Protein AF-A0A081RKG4-F1 (afdb_monomer)

InterPro domains:
  IPR001110 Uncharacterised protein family UPF0012, conserved site [PS01227] (19-39)
  IPR003010 Carbon-nitrogen hydrolase [PF00795] (12-90)
  IPR003010 Carbon-nitrogen hydrolase [PS50263] (1-102)
  IPR036526 Carbon-nitrogen hydrolase superfamily [G3DSA:3.60.110.10] (1-99)
  IPR036526 Carbon-nitrogen hydrolase superfamily [SSF56317] (3-91)

pLDDT: mean 96.62, std 5.28, range [49.56, 98.75]

Nearest PDB structures (foldseek):
  5g3o-assembly1_F  TM=9.025E-01  e=6.114E-06  Bacillus cereus
  5g3o-assembly1_E  TM=8.339E-01  e=6.979E-06  Bacillus cereus
  5g3o-assembly1_A  TM=8.457E-01  e=6.979E-06  Bacillus cereus
  5g3o-assembly1_D  TM=7.488E-01  e=6.979E-06  Bacillus cereus
  2e2k-assembly1_E  TM=7.260E-01  e=6.612E-05  Helicobacter pylori 26695

Secondary structure (DSSP, 8-state):
------S---EEESSSEEEE--GGGGG-HHHHHHHHHTT-SEEE--B--BGGGHHHHHHHHHHHHHHHTS-EEE-B-BSSSBB---EEEEEEEETTEEEEE-

Solvent-accessible surface area (backbone atoms only — not comparable to full-atom values): 5921 Å² total; per-residue (Å²): 142,88,83,75,84,81,92,72,85,61,77,47,79,76,98,57,38,30,21,74,41,60,44,72,44,53,77,43,65,64,58,60,48,51,26,42,76,75,58,31,63,33,38,39,28,57,34,78,45,41,52,96,42,45,69,65,48,52,50,36,55,49,51,54,22,64,79,62,75,36,35,32,44,33,46,36,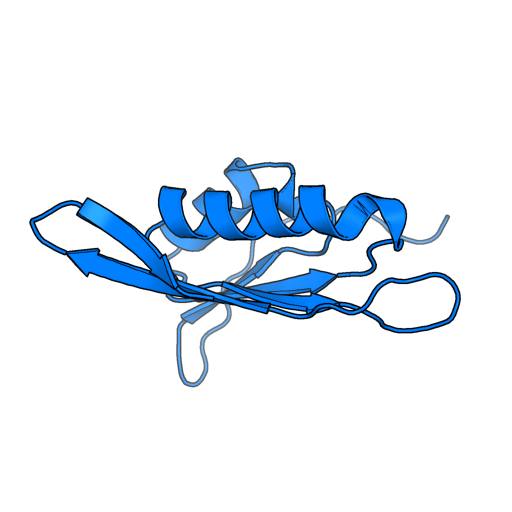42,67,57,98,65,24,50,32,82,53,47,50,35,41,78,45,76,54,96,94,42,77,43,82,40,117

Mean predicted aligned error: 2.83 Å

Organism: NCBI:txid1502293

Radius of gyration: 13.85 Å; Cα contacts (8 Å, |Δi|>4): 192; chains: 1; bounding box: 35×27×46 Å

Sequence (102 aa):
NTVKPGKEAKIFNTACKFGVVICYDMVFPQVANTLTKKGAQVLLSPSRIVRRGIESWQMYVQVRALENRIPILAANVENRRFGGNSLLVDLVENNKVVNTKL

Foldseek 3Di:
DPDDDDDDFDWDDDPATETEQEAVSLVPLVSLVVSLVVPHQEYEYEHEAFQVCVVVSVVSQQVSCVVSVHKYFHAYDDDPGGNTPTDIWHWDDDPNDIGTDD

Structure (mmCIF, N/CA/C/O backbone):
data_AF-A0A081RKG4-F1
#
_entry.id   AF-A0A081RKG4-F1
#
loop_
_atom_site.group_PDB
_atom_site.id
_atom_site.type_symbol
_atom_site.label_atom_id
_atom_site.label_alt_id
_atom_site.label_comp_id
_atom_site.label_asym_id
_atom_site.label_entity_id
_atom_site.label_seq_id
_atom_site.pdbx_PDB_ins_code
_atom_site.Cartn_x
_atom_site.Cartn_y
_atom_site.Cartn_z
_atom_site.occupancy
_atom_site.B_iso_or_equiv
_atom_site.auth_seq_id
_atom_site.auth_comp_id
_atom_site.auth_asym_id
_atom_site.auth_atom_id
_atom_site.pdbx_PDB_model_num
ATOM 1 N N . ASN A 1 1 ? 7.850 8.228 -22.318 1.00 49.56 1 ASN A N 1
ATOM 2 C CA . ASN A 1 1 ? 7.493 9.393 -21.477 1.00 49.56 1 ASN A CA 1
ATOM 3 C C . ASN A 1 1 ? 6.024 9.744 -21.658 1.00 49.56 1 ASN A C 1
ATOM 5 O O . ASN A 1 1 ? 5.712 10.732 -22.301 1.00 49.56 1 ASN A O 1
ATOM 9 N N . THR A 1 2 ? 5.121 8.914 -21.127 1.00 81.31 2 THR A N 1
ATOM 10 C CA . THR A 1 2 ? 3.686 8.930 -21.497 1.00 81.31 2 THR A CA 1
ATOM 11 C C . THR A 1 2 ? 2.743 8.951 -20.290 1.00 81.31 2 THR A C 1
ATOM 13 O O . THR A 1 2 ? 1.535 8.833 -20.454 1.00 81.31 2 THR A O 1
ATOM 16 N N . VAL A 1 3 ? 3.274 9.101 -19.072 1.00 87.12 3 VAL A N 1
ATOM 17 C CA . VAL A 1 3 ? 2.491 9.093 -17.827 1.00 87.12 3 VAL A CA 1
ATOM 18 C C . VAL A 1 3 ? 2.521 10.493 -17.216 1.00 87.12 3 VAL A C 1
ATOM 20 O O . VAL A 1 3 ? 3.583 11.109 -17.152 1.00 87.12 3 VAL A O 1
ATOM 23 N N . LYS A 1 4 ? 1.358 10.996 -16.793 1.00 92.88 4 LYS A N 1
ATOM 24 C CA . LYS A 1 4 ? 1.194 12.272 -16.077 1.00 92.88 4 LYS A CA 1
ATOM 25 C C . LYS A 1 4 ? 0.826 11.988 -14.614 1.00 92.88 4 LYS A C 1
ATOM 27 O O . LYS A 1 4 ? 0.177 10.971 -14.367 1.00 92.88 4 LYS A O 1
ATOM 32 N N . PRO A 1 5 ? 1.211 12.850 -13.657 1.00 93.12 5 PRO A N 1
ATOM 33 C CA . PRO A 1 5 ? 0.824 12.674 -12.262 1.00 93.12 5 PRO A CA 1
ATOM 34 C C . PRO A 1 5 ? -0.698 12.737 -12.094 1.00 93.12 5 PRO A C 1
ATOM 36 O O . PRO A 1 5 ? -1.392 13.458 -12.818 1.00 93.12 5 PRO A O 1
ATOM 39 N N . GLY A 1 6 ? -1.208 11.985 -11.119 1.00 92.25 6 GLY A N 1
ATOM 40 C CA . GLY A 1 6 ? -2.597 12.091 -10.681 1.00 92.25 6 GLY A CA 1
ATOM 41 C C . GLY A 1 6 ? -2.879 13.433 -9.998 1.00 92.25 6 GLY A C 1
ATOM 42 O O . GLY A 1 6 ? -1.962 14.160 -9.621 1.00 92.25 6 GLY A O 1
ATOM 43 N N . LYS A 1 7 ? -4.164 13.762 -9.835 1.00 94.62 7 LYS A N 1
ATOM 44 C CA . LYS A 1 7 ? -4.613 14.996 -9.160 1.00 94.62 7 LYS A CA 1
ATOM 45 C C . LYS A 1 7 ? -5.283 14.746 -7.811 1.00 94.62 7 LYS A C 1
ATOM 47 O O . LYS A 1 7 ? -5.448 15.677 -7.033 1.00 94.62 7 LYS A O 1
ATOM 52 N N . GLU A 1 8 ? -5.686 13.507 -7.537 1.00 94.62 8 GLU A N 1
ATOM 53 C CA . GLU A 1 8 ? -6.428 13.163 -6.330 1.00 94.62 8 GLU A CA 1
ATOM 54 C C . GLU A 1 8 ? -6.122 11.747 -5.838 1.00 94.62 8 GLU A C 1
ATOM 56 O O . GLU A 1 8 ? -5.945 10.816 -6.621 1.00 94.62 8 GLU A O 1
ATOM 61 N N . ALA A 1 9 ? -6.123 11.589 -4.516 1.00 95.50 9 ALA A N 1
ATOM 62 C CA . ALA A 1 9 ? -6.199 10.296 -3.849 1.00 95.50 9 ALA A CA 1
ATOM 63 C C . ALA A 1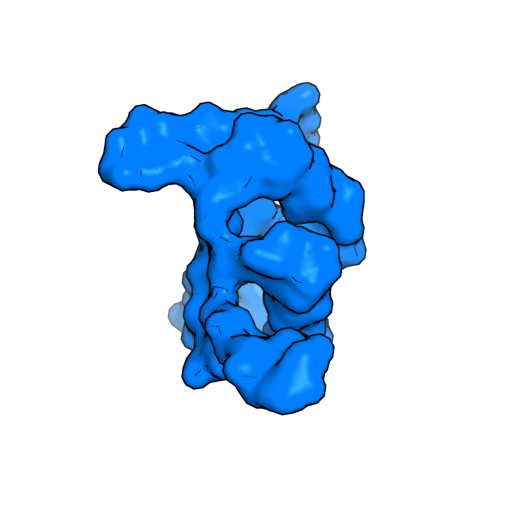 9 ? -7.679 9.903 -3.713 1.00 95.50 9 ALA A C 1
ATOM 65 O O . ALA A 1 9 ? -8.388 10.452 -2.860 1.00 95.50 9 ALA A O 1
ATOM 66 N N . LYS A 1 10 ? -8.162 9.024 -4.595 1.00 96.50 10 LYS A N 1
ATOM 67 C CA . LYS A 1 10 ? -9.579 8.644 -4.693 1.00 96.50 10 LYS A CA 1
ATOM 68 C C . LYS A 1 10 ? -9.904 7.417 -3.836 1.00 96.50 10 LYS A C 1
ATOM 70 O O . LYS A 1 10 ? -9.110 6.484 -3.764 1.00 96.50 10 LYS A O 1
ATOM 75 N N . ILE A 1 11 ? -11.093 7.422 -3.231 1.00 98.00 11 ILE A N 1
ATOM 76 C CA . ILE A 1 11 ? -11.681 6.259 -2.555 1.00 98.00 11 ILE A CA 1
ATOM 77 C C . ILE A 1 11 ? -12.740 5.643 -3.458 1.00 98.00 11 ILE A C 1
ATOM 79 O O . ILE A 1 11 ? -13.546 6.351 -4.064 1.00 98.00 11 ILE A O 1
ATOM 83 N N . PHE A 1 12 ? -12.742 4.320 -3.519 1.00 97.94 12 PHE A N 1
ATOM 84 C CA . PHE A 1 12 ? -13.742 3.526 -4.213 1.00 97.94 12 PHE A CA 1
ATOM 85 C C . PHE A 1 12 ? -14.631 2.844 -3.178 1.00 97.94 12 PHE A C 1
ATOM 87 O O . PHE A 1 12 ? -14.142 2.409 -2.137 1.00 97.94 12 PHE A O 1
ATOM 94 N N . ASN A 1 13 ? -15.931 2.765 -3.455 1.00 97.19 13 ASN A N 1
ATOM 95 C CA . ASN A 1 13 ? -16.910 2.169 -2.552 1.00 97.19 13 ASN A CA 1
ATOM 96 C C . ASN A 1 13 ? -17.708 1.101 -3.302 1.00 97.19 13 ASN A C 1
ATOM 98 O O . ASN A 1 13 ? -18.506 1.430 -4.177 1.00 97.19 13 ASN A O 1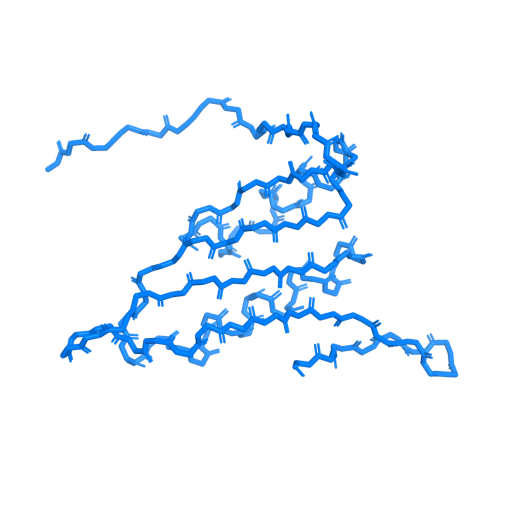
ATOM 102 N N . THR A 1 14 ? -17.445 -0.166 -2.985 1.00 92.62 14 THR A N 1
ATOM 103 C CA . THR A 1 14 ? -18.174 -1.320 -3.537 1.00 92.62 14 THR A CA 1
ATOM 104 C C . THR A 1 14 ? -18.617 -2.222 -2.382 1.00 92.62 14 THR A C 1
ATOM 106 O O . THR A 1 14 ? -19.532 -1.849 -1.660 1.00 92.62 14 THR A O 1
ATOM 109 N N . ALA A 1 15 ? -17.939 -3.347 -2.141 1.00 92.94 15 ALA A N 1
ATOM 110 C CA . ALA A 1 15 ? -18.141 -4.189 -0.958 1.00 92.94 15 ALA A CA 1
ATOM 111 C C . ALA A 1 15 ? -17.454 -3.624 0.304 1.00 92.94 15 ALA A C 1
ATOM 113 O O . ALA A 1 15 ? -17.878 -3.894 1.422 1.00 92.94 15 ALA A O 1
ATOM 114 N N . CYS A 1 16 ? -16.398 -2.826 0.123 1.00 94.94 16 CYS A N 1
ATOM 115 C CA . CYS A 1 16 ? -15.742 -2.041 1.168 1.00 94.94 16 CYS A CA 1
ATOM 116 C C . CYS A 1 16 ? -15.203 -0.727 0.583 1.00 94.94 16 CYS A C 1
ATOM 118 O O . CYS A 1 16 ? -15.156 -0.553 -0.645 1.00 94.94 16 CYS A O 1
ATOM 120 N N . LYS A 1 17 ? -14.786 0.195 1.457 1.00 98.12 17 LYS A N 1
ATOM 121 C CA . LYS A 1 17 ? -14.081 1.417 1.054 1.00 98.12 17 LYS A CA 1
ATOM 122 C C . LYS A 1 17 ? -12.598 1.121 0.889 1.00 98.12 17 LYS A C 1
ATOM 124 O O . LYS A 1 17 ? -11.926 0.811 1.870 1.00 98.12 17 LYS A O 1
ATOM 129 N N . PHE A 1 18 ? -12.066 1.273 -0.318 1.00 98.50 18 PHE A N 1
ATOM 130 C CA . PHE A 1 18 ? -10.646 1.036 -0.579 1.00 98.50 18 PHE A CA 1
ATOM 131 C C . PHE A 1 18 ? -9.979 2.193 -1.319 1.00 98.50 18 PHE A C 1
ATOM 133 O O . PHE A 1 18 ? -10.610 2.930 -2.082 1.00 98.50 18 PHE A O 1
ATOM 140 N N . GLY A 1 19 ? -8.680 2.340 -1.073 1.00 98.31 19 GLY A N 1
ATOM 141 C CA . GLY A 1 19 ? -7.794 3.237 -1.808 1.00 98.31 19 GLY A CA 1
ATOM 142 C C . GLY A 1 19 ? -6.817 2.459 -2.689 1.00 98.31 19 GLY A C 1
ATOM 143 O O . GLY A 1 19 ? -6.585 1.271 -2.470 1.00 98.31 19 GLY A O 1
ATOM 144 N N . VAL A 1 20 ? -6.221 3.135 -3.673 1.00 98.12 20 VAL A N 1
ATOM 145 C CA . VAL A 1 20 ? -5.170 2.560 -4.527 1.00 98.12 20 VAL A CA 1
ATOM 146 C C . VAL A 1 20 ? -3.909 3.412 -4.423 1.00 98.12 20 VAL A C 1
ATOM 148 O O . VAL A 1 20 ? -3.968 4.625 -4.610 1.00 98.12 20 VAL A O 1
ATOM 151 N N . VAL A 1 21 ? -2.780 2.768 -4.132 1.00 97.69 21 VAL A N 1
ATOM 152 C CA . VAL A 1 21 ? -1.445 3.372 -4.008 1.00 97.69 21 VAL A CA 1
ATOM 153 C C . VAL A 1 21 ? -0.553 2.717 -5.060 1.00 97.69 21 VAL A C 1
ATOM 155 O O . VAL A 1 21 ? -0.298 1.521 -4.982 1.00 97.69 21 VAL A O 1
ATOM 158 N N . ILE A 1 22 ? -0.107 3.439 -6.089 1.00 97.19 22 ILE A N 1
ATOM 159 C CA . ILE A 1 22 ? 0.528 2.794 -7.246 1.00 97.19 22 ILE A CA 1
ATOM 160 C C . ILE A 1 22 ? 2.041 2.749 -7.059 1.00 97.19 22 ILE A C 1
ATOM 162 O O . ILE A 1 22 ? 2.723 3.763 -7.180 1.00 97.19 22 ILE A O 1
ATOM 166 N N . CYS A 1 23 ? 2.582 1.543 -6.869 1.00 96.06 23 CYS A N 1
ATOM 167 C CA . CYS A 1 23 ? 4.012 1.234 -6.873 1.00 96.06 23 CYS A CA 1
ATOM 168 C C . CYS A 1 23 ? 4.878 2.244 -6.088 1.00 96.06 23 CYS A C 1
ATOM 170 O O . CYS A 1 23 ? 5.074 2.096 -4.888 1.00 96.06 23 CYS A O 1
ATOM 172 N N . TYR A 1 24 ? 5.415 3.262 -6.769 1.00 96.25 24 TYR A N 1
ATOM 173 C CA . TYR A 1 24 ? 6.314 4.264 -6.198 1.00 96.25 24 TYR A CA 1
ATOM 174 C C . TYR A 1 24 ? 5.641 5.170 -5.157 1.00 96.25 24 TYR A C 1
ATOM 176 O O . TYR A 1 24 ? 6.320 5.674 -4.267 1.00 96.25 24 TYR A O 1
ATOM 184 N N . ASP A 1 25 ? 4.313 5.301 -5.198 1.00 97.31 25 ASP A N 1
ATOM 185 C CA . ASP A 1 25 ? 3.548 6.040 -4.193 1.00 97.31 25 ASP A CA 1
ATOM 186 C C . ASP A 1 25 ? 3.781 5.499 -2.767 1.00 97.31 25 ASP A C 1
ATOM 188 O O . ASP A 1 25 ? 3.742 6.269 -1.811 1.00 97.31 25 ASP A O 1
ATOM 192 N N . MET A 1 26 ? 4.098 4.201 -2.608 1.00 97.00 26 MET A N 1
ATOM 193 C CA . MET A 1 26 ? 4.384 3.575 -1.303 1.00 97.00 26 MET A CA 1
ATOM 194 C C . MET A 1 26 ? 5.576 4.194 -0.568 1.00 97.00 26 MET A C 1
ATOM 196 O O . MET A 1 26 ? 5.630 4.175 0.666 1.00 97.00 26 MET A O 1
ATOM 200 N N . VAL A 1 27 ? 6.521 4.776 -1.309 1.00 97.31 27 VAL A N 1
ATOM 201 C CA . VAL A 1 27 ? 7.673 5.472 -0.726 1.00 97.31 27 VAL A CA 1
ATOM 202 C C . VAL A 1 27 ? 7.203 6.675 0.099 1.00 97.31 27 VAL A C 1
ATOM 204 O O . VAL A 1 27 ? 7.781 6.958 1.148 1.00 97.31 27 VAL A O 1
ATOM 207 N N . PHE A 1 28 ? 6.107 7.327 -0.300 1.00 97.50 28 PHE A N 1
ATOM 208 C CA . PHE A 1 28 ? 5.603 8.558 0.303 1.00 97.50 28 PHE A CA 1
ATOM 209 C C . PHE A 1 28 ? 4.473 8.267 1.311 1.00 97.50 28 PHE A C 1
ATOM 211 O O . PHE A 1 28 ? 3.345 7.965 0.906 1.00 97.50 28 PHE A O 1
ATOM 218 N N . PRO A 1 29 ? 4.713 8.390 2.632 1.00 98.00 29 PRO A N 1
ATOM 219 C CA . PRO A 1 29 ? 3.716 8.047 3.656 1.00 98.00 29 PRO A CA 1
ATOM 220 C C . PRO A 1 29 ? 2.405 8.829 3.530 1.00 98.00 29 PRO A C 1
ATOM 222 O O . PRO A 1 29 ? 1.330 8.327 3.863 1.00 98.00 29 PRO A O 1
ATOM 225 N N . GLN A 1 30 ? 2.472 10.055 3.009 1.00 97.94 30 GLN A N 1
ATOM 226 C CA . GLN A 1 30 ? 1.329 10.949 2.887 1.00 97.94 30 GLN A CA 1
ATOM 227 C C . GLN A 1 30 ? 0.248 10.402 1.950 1.00 97.94 30 GLN A C 1
ATOM 229 O O . GLN A 1 30 ? -0.925 10.707 2.170 1.00 97.94 30 GLN A O 1
ATOM 234 N N . VAL A 1 31 ? 0.596 9.591 0.942 1.00 97.69 31 VAL A N 1
ATOM 235 C CA . VAL A 1 31 ? -0.395 9.039 0.003 1.00 97.69 31 VAL A CA 1
ATOM 236 C C . VAL A 1 31 ? -1.296 8.033 0.718 1.00 97.69 31 VAL A C 1
ATOM 238 O O . VAL A 1 31 ? -2.518 8.198 0.712 1.00 97.69 31 VAL A O 1
ATOM 241 N N . ALA A 1 32 ? -0.700 7.053 1.406 1.00 98.38 32 ALA A N 1
ATOM 242 C CA . ALA A 1 32 ? -1.434 6.071 2.204 1.00 98.38 32 ALA A CA 1
ATOM 243 C C . ALA A 1 32 ? -2.265 6.758 3.299 1.00 98.38 32 ALA A C 1
ATOM 245 O O . ALA A 1 32 ? -3.473 6.553 3.375 1.00 98.38 32 ALA A O 1
ATOM 246 N N . ASN A 1 33 ? -1.654 7.677 4.053 1.00 98.44 33 ASN A N 1
ATOM 247 C CA . ASN A 1 33 ? -2.334 8.440 5.103 1.00 98.44 33 ASN A CA 1
ATOM 248 C C . ASN A 1 33 ? -3.514 9.272 4.588 1.00 98.44 33 ASN A C 1
ATOM 250 O O . ASN A 1 33 ? -4.552 9.345 5.242 1.00 98.44 33 ASN A O 1
ATOM 254 N N . THR A 1 34 ? -3.403 9.872 3.403 1.00 98.50 34 THR A N 1
ATOM 255 C CA . THR A 1 34 ? -4.515 10.624 2.805 1.00 98.50 34 THR A CA 1
ATOM 256 C C . THR A 1 34 ? -5.688 9.707 2.469 1.00 98.50 34 THR A C 1
ATOM 258 O O . THR A 1 34 ? -6.832 10.071 2.733 1.00 98.50 34 THR A O 1
ATOM 261 N N . LEU A 1 35 ? -5.433 8.518 1.913 1.00 98.62 35 LEU A N 1
ATOM 262 C CA . LEU A 1 35 ? -6.485 7.543 1.609 1.00 98.62 35 LEU A CA 1
ATOM 263 C C . LEU A 1 35 ? -7.150 7.020 2.891 1.00 98.62 35 LEU A C 1
ATOM 265 O O . LEU A 1 35 ? -8.377 7.011 2.981 1.00 98.62 35 LEU A O 1
ATOM 269 N N . THR A 1 36 ? -6.366 6.677 3.913 1.00 98.44 36 THR A N 1
ATOM 270 C CA . THR A 1 36 ? -6.877 6.250 5.227 1.00 98.44 36 THR A CA 1
ATOM 271 C C . THR A 1 36 ? -7.750 7.326 5.868 1.00 98.44 36 THR A C 1
ATOM 273 O O . THR A 1 36 ? -8.879 7.050 6.263 1.00 98.44 36 THR A O 1
ATOM 276 N N . LYS A 1 37 ? -7.295 8.588 5.891 1.00 98.25 37 LYS A N 1
ATOM 277 C CA . LYS A 1 37 ? -8.079 9.721 6.418 1.00 98.25 37 LYS A CA 1
ATOM 278 C C . LYS A 1 37 ? -9.371 9.981 5.643 1.00 98.25 37 LYS A C 1
ATOM 280 O O . LYS A 1 37 ? -10.328 10.493 6.213 1.00 98.25 37 LYS A O 1
ATOM 285 N N . LYS A 1 38 ? -9.422 9.614 4.360 1.00 98.19 38 LYS A N 1
ATOM 286 C CA . LYS A 1 38 ? -10.650 9.639 3.547 1.00 98.19 38 LYS A CA 1
ATOM 287 C C . LYS A 1 38 ? -11.568 8.430 3.793 1.00 98.19 38 LYS A C 1
ATOM 289 O O . LYS A 1 38 ? -12.624 8.335 3.170 1.00 98.19 38 LYS A O 1
ATOM 294 N N . GLY A 1 39 ? -11.198 7.526 4.699 1.00 98.06 39 GLY A N 1
ATOM 295 C CA . GLY A 1 39 ? -12.004 6.384 5.122 1.00 98.06 39 GLY A CA 1
ATOM 296 C C . GLY A 1 39 ? -11.712 5.083 4.376 1.00 98.06 39 GLY A C 1
ATOM 297 O O . GLY A 1 39 ? -12.593 4.225 4.331 1.00 98.06 39 GLY A O 1
ATOM 298 N N . ALA A 1 40 ? -10.529 4.929 3.768 1.00 98.50 40 ALA A N 1
ATOM 299 C CA . ALA A 1 40 ? -10.093 3.624 3.270 1.00 98.50 40 ALA A CA 1
ATOM 300 C C . ALA A 1 40 ? -9.994 2.617 4.427 1.00 98.50 40 ALA A C 1
ATOM 302 O O . ALA A 1 40 ? -9.365 2.893 5.443 1.00 98.50 40 ALA A O 1
ATOM 303 N N . GLN A 1 41 ? -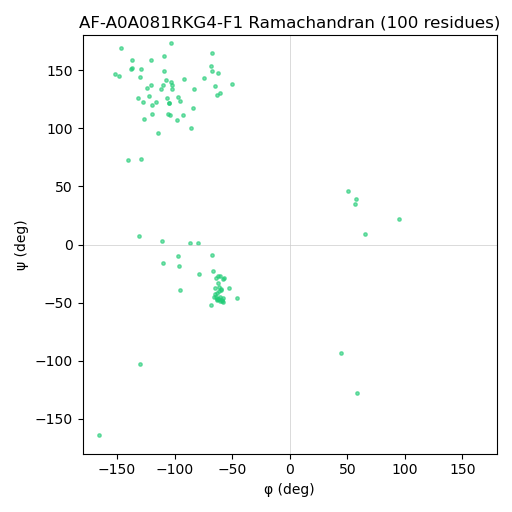10.591 1.443 4.243 1.00 98.31 41 GLN A N 1
ATOM 304 C CA . GLN A 1 41 ? -10.507 0.300 5.157 1.00 98.31 41 GLN A CA 1
ATOM 305 C C . GLN A 1 41 ? -9.416 -0.688 4.725 1.00 98.31 41 GLN A C 1
ATOM 307 O O . GLN A 1 41 ? -8.984 -1.517 5.514 1.00 98.31 41 GLN A O 1
ATOM 312 N N . VAL A 1 42 ? -8.982 -0.603 3.466 1.00 98.31 42 VAL A N 1
ATOM 313 C CA . VAL A 1 42 ? -7.916 -1.408 2.865 1.00 98.31 42 VAL A CA 1
ATOM 314 C C . VAL A 1 42 ? -7.257 -0.610 1.740 1.00 98.31 42 VAL A C 1
ATOM 316 O O . VAL A 1 42 ? -7.922 0.176 1.052 1.00 98.31 42 VAL A O 1
ATOM 319 N N . LEU A 1 43 ? -5.953 -0.800 1.537 1.00 98.69 43 LEU A N 1
ATOM 320 C CA . LEU A 1 43 ? -5.237 -0.239 0.388 1.00 98.69 43 LEU A CA 1
ATOM 321 C C . LEU A 1 43 ? -4.825 -1.340 -0.586 1.00 98.69 43 LEU A C 1
ATOM 323 O O . LEU A 1 43 ? -4.323 -2.389 -0.192 1.00 98.69 43 LEU A O 1
ATOM 327 N N . LEU A 1 44 ? -4.994 -1.069 -1.877 1.00 98.56 44 LEU A N 1
ATOM 328 C CA . LEU A 1 44 ? -4.484 -1.909 -2.955 1.00 98.56 44 LEU A CA 1
ATOM 329 C C . LEU A 1 44 ? -3.224 -1.273 -3.541 1.00 98.56 44 LEU A C 1
ATOM 331 O O . LEU A 1 44 ? -3.209 -0.075 -3.827 1.00 98.56 44 LEU A O 1
ATOM 335 N N . SER A 1 45 ? -2.178 -2.073 -3.747 1.00 98.56 45 SER A N 1
ATOM 336 C CA . SER A 1 45 ? -0.872 -1.591 -4.200 1.00 98.56 45 SER A CA 1
ATOM 337 C C . SER A 1 45 ? -0.330 -2.350 -5.410 1.00 98.56 45 SER A C 1
ATOM 339 O O . SER A 1 45 ? 0.621 -3.130 -5.273 1.00 98.56 45 SER A O 1
ATOM 341 N N . PRO A 1 46 ? -0.887 -2.133 -6.616 1.00 98.56 46 PRO A N 1
ATOM 342 C CA . PRO A 1 46 ? -0.319 -2.696 -7.833 1.00 98.56 46 PRO A CA 1
ATOM 343 C C . PRO A 1 46 ? 1.085 -2.129 -8.072 1.00 98.56 46 PRO A C 1
ATOM 345 O O . PRO A 1 46 ? 1.307 -0.915 -8.047 1.00 98.56 46 PRO A O 1
ATOM 348 N N . SER A 1 47 ? 2.044 -3.024 -8.293 1.00 98.31 47 SER A N 1
ATOM 349 C CA . SER A 1 47 ? 3.470 -2.709 -8.268 1.00 98.31 47 SER A CA 1
ATOM 350 C C . SER A 1 47 ? 4.231 -3.364 -9.420 1.00 98.31 47 SER A C 1
ATOM 352 O O . SER A 1 47 ? 3.785 -4.335 -10.035 1.00 98.31 47 SER A O 1
ATOM 354 N N . ARG A 1 48 ? 5.405 -2.804 -9.732 1.00 97.75 48 ARG A N 1
ATOM 355 C CA . ARG A 1 48 ? 6.326 -3.344 -10.738 1.00 97.75 48 ARG A CA 1
ATOM 356 C C . ARG A 1 48 ? 7.776 -3.203 -10.266 1.00 97.75 48 ARG A C 1
ATOM 358 O O . ARG A 1 48 ? 8.530 -2.358 -10.750 1.00 97.75 48 ARG A O 1
ATOM 365 N N . ILE A 1 49 ? 8.139 -4.025 -9.287 1.00 98.31 49 ILE A N 1
ATOM 366 C CA . ILE A 1 49 ? 9.392 -3.956 -8.529 1.00 98.31 49 ILE A CA 1
ATOM 367 C C . ILE A 1 49 ? 10.427 -4.916 -9.104 1.00 98.31 49 ILE A C 1
ATOM 369 O O . ILE A 1 49 ? 10.177 -6.108 -9.301 1.00 98.31 49 ILE A O 1
ATOM 373 N N . VAL A 1 50 ? 11.610 -4.381 -9.403 1.00 98.06 50 VAL A N 1
ATOM 374 C CA . VAL A 1 50 ? 12.757 -5.171 -9.870 1.00 98.06 50 VAL A CA 1
ATOM 375 C C . VAL A 1 50 ? 13.265 -6.084 -8.756 1.00 98.06 50 VAL A C 1
ATOM 377 O O . VAL A 1 50 ? 13.201 -5.708 -7.591 1.00 98.06 50 VAL A O 1
ATOM 380 N N . ARG A 1 51 ? 13.825 -7.250 -9.104 1.00 97.81 51 ARG A N 1
ATOM 381 C CA . ARG A 1 51 ? 14.277 -8.271 -8.130 1.00 97.81 51 ARG A CA 1
ATOM 382 C C . ARG A 1 51 ? 15.093 -7.703 -6.959 1.00 97.81 51 ARG A C 1
ATOM 384 O O . ARG A 1 51 ? 14.780 -7.983 -5.812 1.00 97.81 51 ARG A O 1
ATOM 391 N N . ARG A 1 52 ? 16.061 -6.822 -7.239 1.00 97.44 52 ARG A N 1
ATOM 392 C CA . ARG A 1 52 ? 16.924 -6.189 -6.219 1.00 97.44 52 ARG A CA 1
ATOM 393 C C . ARG A 1 52 ? 16.222 -5.212 -5.260 1.00 97.44 52 ARG A C 1
ATOM 395 O O . ARG A 1 52 ? 16.867 -4.707 -4.357 1.00 97.44 52 ARG A O 1
ATOM 402 N N . GLY A 1 53 ? 14.963 -4.857 -5.514 1.00 97.50 53 GLY A N 1
ATOM 403 C CA . GLY A 1 53 ? 14.204 -3.888 -4.716 1.00 97.50 53 GLY A CA 1
ATOM 404 C C . GLY A 1 53 ? 13.062 -4.502 -3.909 1.00 97.50 53 GLY A C 1
ATOM 405 O O . GLY A 1 53 ? 12.310 -3.753 -3.293 1.00 97.50 53 GLY A O 1
ATOM 406 N N . ILE A 1 54 ? 12.895 -5.830 -3.946 1.00 97.94 54 ILE 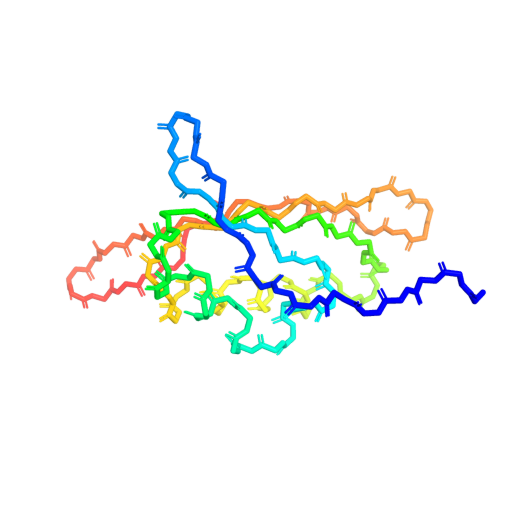A N 1
ATOM 407 C CA . ILE A 1 54 ? 11.762 -6.517 -3.313 1.00 97.94 54 ILE A CA 1
ATOM 408 C C . ILE A 1 54 ? 11.762 -6.314 -1.799 1.00 97.94 54 ILE A C 1
ATOM 410 O O . ILE A 1 54 ? 10.736 -5.915 -1.260 1.00 97.94 54 ILE A O 1
ATOM 414 N N . GLU A 1 55 ? 12.903 -6.490 -1.134 1.00 98.00 55 GLU A N 1
ATOM 415 C CA . GLU A 1 55 ? 13.004 -6.343 0.324 1.00 98.00 55 GLU A CA 1
ATOM 416 C C . GLU A 1 55 ? 12.638 -4.923 0.779 1.00 98.00 55 GLU A C 1
ATOM 418 O O . GLU A 1 55 ? 11.792 -4.737 1.652 1.00 98.00 55 GLU A O 1
ATOM 423 N N . SER A 1 56 ? 13.205 -3.895 0.134 1.00 98.12 56 SER A N 1
ATOM 424 C CA . SER A 1 56 ? 12.872 -2.498 0.444 1.00 98.12 56 SER A CA 1
ATOM 425 C C . SER A 1 56 ? 11.400 -2.183 0.194 1.00 98.12 56 SER A C 1
ATOM 427 O O . SER A 1 56 ? 10.769 -1.488 0.986 1.00 98.12 56 SER A O 1
ATOM 429 N N . TRP A 1 57 ? 10.831 -2.708 -0.891 1.00 98.31 57 TRP A N 1
ATOM 430 C CA . TRP A 1 57 ? 9.413 -2.544 -1.186 1.00 98.31 57 TRP A CA 1
ATOM 431 C C . TRP A 1 57 ? 8.516 -3.216 -0.142 1.00 98.31 57 TRP A C 1
ATOM 433 O O . TRP A 1 57 ? 7.579 -2.579 0.334 1.00 98.31 57 TRP A O 1
ATOM 443 N N . GLN A 1 58 ? 8.822 -4.447 0.273 1.00 98.38 58 GLN A N 1
ATOM 444 C CA . GLN A 1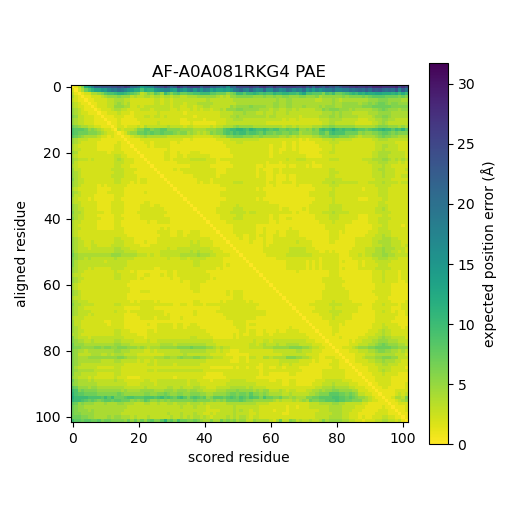 58 ? 8.083 -5.138 1.332 1.00 98.38 58 GLN A CA 1
ATOM 445 C C . GLN A 1 58 ? 8.133 -4.367 2.656 1.00 98.38 58 GLN A C 1
ATOM 447 O O . GLN A 1 58 ? 7.110 -4.272 3.334 1.00 98.38 58 GLN A O 1
ATOM 452 N N . MET A 1 59 ? 9.277 -3.760 2.999 1.00 98.44 59 MET A N 1
ATOM 453 C CA . MET A 1 59 ? 9.384 -2.874 4.164 1.00 98.44 59 MET A CA 1
ATOM 454 C C . MET A 1 59 ? 8.453 -1.665 4.046 1.00 98.44 59 MET A C 1
ATOM 456 O O . MET A 1 59 ? 7.730 -1.370 4.995 1.00 98.44 59 MET A O 1
ATOM 460 N N . TYR A 1 60 ? 8.399 -0.999 2.885 1.00 98.50 60 TYR A N 1
ATOM 461 C CA . TYR A 1 60 ? 7.449 0.099 2.686 1.00 98.50 60 TYR A CA 1
ATOM 462 C C . TYR A 1 60 ? 6.005 -0.363 2.891 1.00 98.50 60 TYR A C 1
ATOM 464 O O . TYR A 1 60 ? 5.288 0.257 3.668 1.00 98.50 60 TYR A O 1
ATOM 472 N N . VAL A 1 61 ? 5.578 -1.462 2.262 1.00 98.69 61 VAL A N 1
ATOM 473 C CA . VAL A 1 61 ? 4.196 -1.964 2.392 1.00 98.69 61 VAL A CA 1
ATOM 474 C C . VAL A 1 61 ? 3.852 -2.258 3.859 1.00 98.69 61 VAL A C 1
ATOM 476 O O . VAL A 1 61 ? 2.809 -1.820 4.345 1.00 98.69 61 VAL A O 1
ATOM 479 N N . GLN A 1 62 ? 4.748 -2.928 4.587 1.00 98.69 62 GLN A N 1
ATOM 480 C CA . GLN A 1 62 ? 4.556 -3.249 6.004 1.00 98.69 62 GLN A CA 1
ATOM 481 C C . GLN A 1 62 ? 4.463 -2.007 6.892 1.00 98.69 62 GLN A C 1
ATOM 483 O O . GLN A 1 62 ? 3.547 -1.890 7.707 1.00 98.69 62 GLN A O 1
ATOM 488 N N . VAL A 1 63 ? 5.374 -1.049 6.707 1.00 98.50 63 VAL A N 1
ATOM 489 C CA . VAL A 1 63 ? 5.377 0.202 7.472 1.00 98.50 63 VAL A CA 1
ATOM 490 C C . VAL A 1 63 ? 4.110 1.010 7.193 1.00 98.50 63 VAL A C 1
ATOM 492 O O . VAL A 1 63 ? 3.491 1.501 8.134 1.00 98.50 63 VAL A O 1
ATOM 495 N N . ARG A 1 64 ? 3.655 1.097 5.934 1.00 98.62 64 ARG A N 1
ATOM 496 C CA . ARG A 1 64 ? 2.417 1.821 5.599 1.00 98.62 64 ARG A CA 1
ATOM 497 C C . ARG A 1 64 ? 1.186 1.172 6.222 1.00 98.62 64 ARG A C 1
ATOM 499 O O . ARG A 1 64 ? 0.313 1.909 6.675 1.00 98.62 64 ARG A O 1
ATOM 506 N N . ALA A 1 65 ? 1.122 -0.158 6.294 1.00 98.69 65 ALA A N 1
ATOM 507 C CA . ALA A 1 65 ? 0.036 -0.850 6.987 1.00 98.69 65 ALA A CA 1
ATOM 508 C C . ALA A 1 65 ? 0.039 -0.518 8.490 1.00 98.69 65 ALA A C 1
ATOM 510 O O . ALA A 1 65 ? -0.985 -0.113 9.043 1.00 98.69 65 ALA A O 1
ATOM 511 N N . LEU A 1 66 ? 1.208 -0.597 9.140 1.00 98.44 66 LEU A N 1
ATOM 512 C CA . LEU A 1 66 ? 1.370 -0.289 10.566 1.00 98.44 66 LEU A CA 1
ATOM 513 C C . LEU A 1 66 ? 1.026 1.163 10.914 1.00 98.44 66 LEU A C 1
ATOM 515 O O . LEU A 1 66 ? 0.289 1.392 11.871 1.00 98.44 66 LEU A O 1
ATOM 519 N N . GLU A 1 67 ? 1.530 2.134 10.149 1.00 98.06 67 GLU A N 1
ATOM 520 C CA . GLU A 1 67 ? 1.280 3.566 10.368 1.00 98.06 67 GLU A CA 1
ATOM 521 C C . GLU A 1 67 ? -0.209 3.915 10.256 1.00 98.06 67 GLU A C 1
ATOM 523 O O . GLU A 1 67 ? -0.705 4.769 10.988 1.00 98.06 67 GLU A O 1
ATOM 528 N N . ASN A 1 68 ? -0.920 3.254 9.338 1.00 98.44 68 ASN A N 1
ATOM 529 C CA . ASN A 1 68 ? -2.311 3.567 9.015 1.00 98.44 68 ASN A CA 1
ATOM 530 C C . ASN A 1 68 ? -3.330 2.677 9.725 1.00 98.44 68 ASN A C 1
ATOM 532 O O . ASN A 1 68 ? -4.521 2.971 9.668 1.00 98.44 68 ASN A O 1
ATOM 536 N N . ARG A 1 69 ? -2.878 1.611 10.392 1.00 97.94 69 ARG A N 1
ATOM 537 C CA . ARG A 1 69 ? -3.734 0.637 11.081 1.00 97.94 69 AR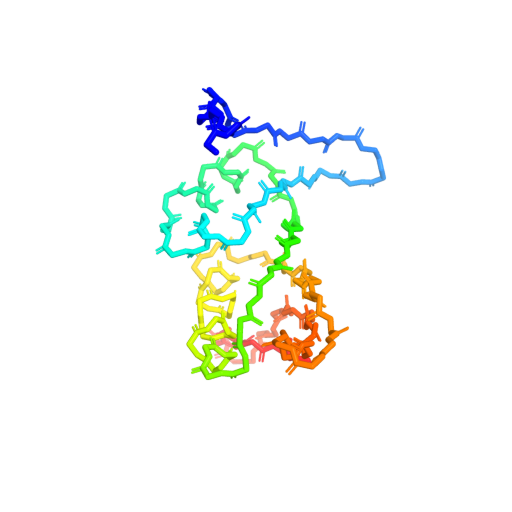G A CA 1
ATOM 538 C C . ARG A 1 69 ? -4.787 -0.008 10.169 1.00 97.94 69 ARG A C 1
ATOM 540 O O . ARG A 1 69 ? -5.886 -0.311 10.621 1.00 97.94 69 ARG A O 1
ATOM 547 N N . ILE A 1 70 ? -4.442 -0.235 8.900 1.00 98.25 70 ILE A N 1
ATOM 548 C CA . ILE A 1 70 ? -5.302 -0.911 7.917 1.00 98.25 70 ILE A CA 1
ATOM 549 C C . ILE A 1 70 ? -4.495 -1.907 7.071 1.00 98.25 70 ILE A C 1
ATOM 551 O O . ILE A 1 70 ? -3.299 -1.683 6.855 1.00 98.25 70 ILE A O 1
ATOM 555 N N . PRO A 1 71 ? -5.125 -2.982 6.565 1.00 98.50 71 PRO A N 1
ATOM 556 C CA . PRO A 1 71 ? -4.459 -3.953 5.708 1.00 98.50 71 PRO A CA 1
ATOM 557 C C . PRO A 1 71 ? -4.082 -3.378 4.336 1.00 98.50 71 PRO A C 1
ATOM 559 O O . PRO A 1 71 ? -4.735 -2.469 3.806 1.00 98.50 71 PRO A O 1
ATOM 562 N N . ILE A 1 72 ? -3.041 -3.955 3.729 1.00 98.75 72 ILE A N 1
ATOM 563 C CA . ILE A 1 72 ? -2.577 -3.606 2.381 1.00 98.75 72 ILE A CA 1
ATOM 564 C C . ILE A 1 72 ? -2.369 -4.867 1.542 1.00 98.75 72 ILE A C 1
ATOM 566 O O . ILE A 1 72 ? -1.614 -5.757 1.922 1.00 98.75 72 ILE A O 1
ATOM 570 N N . LEU A 1 73 ? -2.992 -4.918 0.364 1.00 98.62 73 LEU A N 1
ATOM 571 C CA . LEU A 1 73 ? -2.799 -5.985 -0.620 1.00 98.62 73 LEU A CA 1
ATOM 572 C C . LEU A 1 73 ? -1.914 -5.461 -1.747 1.00 98.62 73 LEU A C 1
ATOM 574 O O . LEU A 1 73 ? -2.321 -4.602 -2.532 1.00 98.62 73 LEU A O 1
ATOM 578 N N . ALA A 1 74 ? -0.694 -5.974 -1.838 1.00 98.62 74 ALA A N 1
ATOM 579 C CA . ALA A 1 74 ? 0.326 -5.476 -2.741 1.00 98.62 74 ALA A CA 1
ATOM 580 C C . ALA A 1 74 ? 0.674 -6.530 -3.798 1.00 98.62 74 ALA A C 1
ATOM 582 O O . ALA A 1 74 ? 1.486 -7.428 -3.579 1.00 98.62 74 ALA A O 1
ATOM 583 N N . ALA A 1 75 ? 0.044 -6.409 -4.967 1.00 98.69 75 ALA A N 1
ATOM 584 C CA . ALA A 1 75 ? 0.321 -7.258 -6.119 1.00 98.69 75 ALA A CA 1
ATOM 585 C C . ALA A 1 75 ? 1.540 -6.736 -6.887 1.00 98.69 75 ALA A C 1
ATOM 587 O O . ALA A 1 75 ? 1.621 -5.542 -7.185 1.00 98.69 75 ALA A O 1
ATOM 588 N N . ASN A 1 76 ? 2.464 -7.618 -7.259 1.00 98.50 76 ASN A N 1
ATOM 589 C CA . ASN A 1 76 ? 3.649 -7.253 -8.025 1.00 98.50 76 ASN A CA 1
ATOM 590 C C . ASN A 1 76 ? 3.852 -8.166 -9.237 1.00 98.50 76 ASN A C 1
ATOM 592 O O . ASN A 1 76 ? 3.603 -9.367 -9.188 1.00 98.50 76 ASN A O 1
ATOM 596 N N . VAL A 1 77 ? 4.335 -7.580 -10.332 1.00 98.31 77 VAL A N 1
ATOM 597 C CA . VAL A 1 77 ? 4.641 -8.313 -11.566 1.00 98.31 77 VAL A CA 1
ATOM 598 C C . VAL A 1 77 ? 5.789 -9.299 -11.339 1.00 98.31 77 VAL A C 1
ATOM 600 O O . VAL A 1 77 ? 6.829 -8.942 -10.779 1.00 98.31 77 VAL A O 1
ATOM 603 N N . GLU A 1 78 ? 5.640 -10.511 -11.872 1.00 97.88 78 GLU A N 1
ATOM 604 C CA . GLU A 1 78 ? 6.680 -11.536 -11.891 1.00 97.88 78 GLU A CA 1
ATOM 605 C C . GLU A 1 78 ? 7.102 -11.869 -13.326 1.00 97.88 78 GLU A C 1
ATOM 607 O O . GLU A 1 78 ? 6.278 -12.228 -14.163 1.00 97.88 78 GLU A O 1
ATOM 612 N N . ASN A 1 79 ? 8.395 -11.709 -13.628 1.00 96.81 79 ASN A N 1
ATOM 613 C CA . ASN A 1 79 ? 9.030 -12.192 -14.860 1.00 96.81 79 ASN A CA 1
ATOM 614 C C . ASN A 1 79 ? 10.565 -12.162 -14.719 1.00 96.81 79 ASN A C 1
ATOM 616 O O . ASN A 1 79 ? 11.102 -12.023 -13.622 1.00 96.81 79 ASN A O 1
ATOM 620 N N . ARG A 1 80 ? 11.322 -12.247 -15.825 1.00 96.50 80 ARG A N 1
ATOM 621 C CA . ARG A 1 80 ? 12.798 -12.197 -15.789 1.00 96.50 80 ARG A CA 1
ATOM 622 C C . ARG A 1 80 ? 13.347 -10.970 -15.040 1.00 96.50 80 ARG A C 1
ATOM 624 O O . ARG A 1 80 ? 14.339 -11.085 -14.327 1.00 96.50 80 ARG A O 1
ATOM 631 N N . ARG A 1 81 ? 12.707 -9.803 -15.171 1.00 96.56 81 ARG A N 1
ATOM 632 C CA . ARG A 1 81 ? 13.168 -8.524 -14.599 1.00 96.56 81 ARG A CA 1
ATOM 633 C C . ARG A 1 81 ? 12.541 -8.204 -13.239 1.00 96.56 81 ARG A C 1
ATOM 635 O O . ARG A 1 81 ? 13.221 -7.637 -12.380 1.00 96.56 81 ARG A O 1
ATOM 642 N N . PHE A 1 82 ? 11.259 -8.509 -13.063 1.00 98.06 82 PHE A N 1
ATOM 643 C CA . PHE A 1 82 ? 10.484 -8.141 -11.876 1.00 98.06 82 PHE A CA 1
ATOM 644 C C . PHE A 1 82 ? 10.303 -9.330 -10.938 1.00 98.06 82 PHE A C 1
ATOM 646 O O . PHE A 1 82 ? 10.152 -10.463 -11.386 1.00 98.06 82 PHE A O 1
ATOM 653 N N . GLY A 1 83 ? 10.406 -9.063 -9.638 1.00 96.31 83 GLY A N 1
ATOM 654 C CA . GLY A 1 83 ? 10.637 -10.102 -8.640 1.00 96.31 83 GLY A CA 1
ATOM 655 C C . GLY A 1 83 ? 9.402 -10.811 -8.101 1.00 96.31 83 GLY A C 1
ATOM 656 O O . GLY A 1 83 ? 9.590 -11.645 -7.228 1.00 96.31 83 GLY A O 1
ATOM 657 N N . GLY A 1 84 ? 8.181 -10.498 -8.550 1.00 97.12 84 GLY A N 1
ATOM 658 C CA . GLY A 1 84 ? 6.976 -11.089 -7.960 1.00 97.12 84 GLY A CA 1
ATOM 659 C C . GL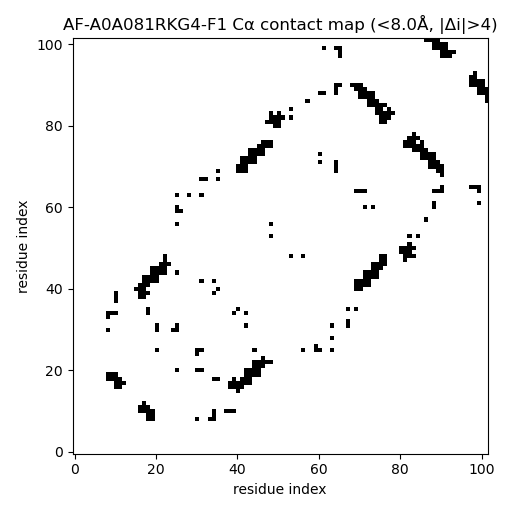Y A 1 84 ? 6.888 -10.783 -6.463 1.00 97.12 84 GLY A C 1
ATOM 660 O O . GLY A 1 84 ? 7.028 -9.624 -6.076 1.00 97.12 84 GLY A O 1
ATOM 661 N N . ASN A 1 85 ? 6.714 -11.811 -5.629 1.00 97.31 85 ASN A N 1
ATOM 662 C CA . ASN A 1 85 ? 6.591 -11.674 -4.170 1.00 97.31 85 ASN A CA 1
ATOM 663 C C . ASN A 1 85 ? 5.428 -10.759 -3.747 1.00 97.31 85 ASN A C 1
ATOM 665 O O . ASN A 1 85 ? 5.558 -9.961 -2.819 1.00 97.31 85 ASN A O 1
ATOM 669 N N . SER A 1 86 ? 4.295 -10.864 -4.453 1.00 98.56 86 SER A N 1
ATOM 670 C CA . SER A 1 86 ? 3.039 -10.248 -4.017 1.00 98.56 86 SER A CA 1
ATOM 671 C C . SER A 1 86 ? 2.754 -10.622 -2.562 1.00 98.56 86 SER A C 1
ATOM 673 O O . SER A 1 86 ? 2.956 -11.774 -2.184 1.00 98.56 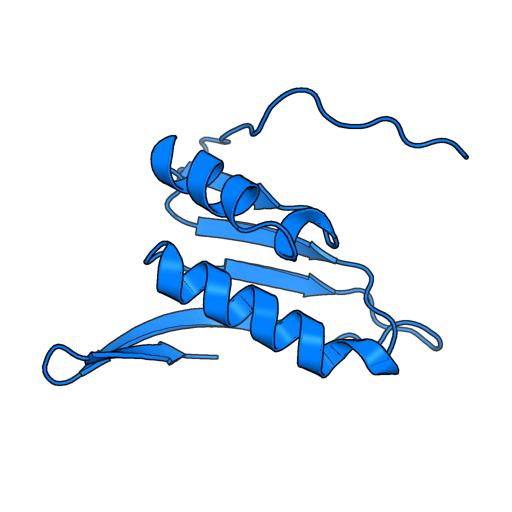86 SER A O 1
ATOM 675 N N . LEU A 1 87 ? 2.286 -9.666 -1.762 1.00 98.12 87 LEU A N 1
ATOM 676 C CA . LEU A 1 87 ? 2.015 -9.883 -0.343 1.00 98.12 87 LEU A CA 1
ATOM 677 C C . LEU A 1 87 ? 0.706 -9.235 0.097 1.00 98.12 87 LEU A C 1
ATOM 679 O O . LEU A 1 87 ? 0.295 -8.202 -0.438 1.00 98.12 87 LEU A O 1
ATOM 683 N N . LEU A 1 88 ? 0.086 -9.836 1.104 1.00 98.56 88 LEU A N 1
ATOM 684 C CA . LEU A 1 88 ? -0.969 -9.230 1.898 1.00 98.56 88 LEU A CA 1
ATOM 685 C C . LEU A 1 88 ? -0.354 -8.895 3.253 1.00 98.56 88 LEU A C 1
ATOM 687 O O . LEU A 1 88 ? 0.230 -9.757 3.889 1.00 98.56 88 LEU A O 1
ATOM 691 N N . VAL A 1 89 ? -0.460 -7.643 3.683 1.00 98.62 89 VAL A N 1
ATOM 692 C CA . VAL A 1 89 ? -0.101 -7.249 5.045 1.00 98.62 89 VAL A CA 1
ATOM 693 C C . VAL A 1 89 ? -1.384 -7.017 5.814 1.00 98.62 89 VAL A C 1
ATOM 695 O O . VAL A 1 89 ? -2.110 -6.068 5.523 1.00 98.62 89 VAL A O 1
ATOM 698 N N . ASP A 1 90 ? -1.642 -7.881 6.785 1.00 98.19 90 ASP A N 1
ATOM 699 C CA . ASP A 1 90 ? -2.668 -7.702 7.805 1.00 98.19 90 ASP A CA 1
ATOM 700 C C . ASP A 1 90 ? -2.019 -7.278 9.130 1.00 98.19 90 ASP A C 1
ATOM 702 O O . ASP A 1 90 ? -0.790 -7.233 9.260 1.00 98.19 90 ASP A O 1
ATOM 706 N N . LEU A 1 91 ? -2.838 -6.947 10.123 1.00 97.69 91 LEU A N 1
ATOM 707 C CA . LEU A 1 91 ? -2.390 -6.525 11.442 1.00 97.69 91 LEU A CA 1
ATOM 708 C C . LEU A 1 91 ? -2.932 -7.461 12.516 1.00 97.69 91 LEU A C 1
ATOM 710 O O . LEU A 1 91 ? -4.105 -7.821 12.523 1.00 97.69 91 LEU A O 1
ATOM 714 N N . VAL A 1 92 ? -2.071 -7.817 13.465 1.00 97.06 92 VAL A N 1
ATOM 715 C CA . VAL A 1 92 ? -2.450 -8.576 14.660 1.00 97.06 92 VAL A CA 1
ATOM 716 C C . VAL A 1 92 ? -2.047 -7.806 15.906 1.00 97.06 92 VAL A C 1
ATOM 718 O O . VAL A 1 92 ? -0.935 -7.283 15.990 1.00 97.06 92 VAL A O 1
ATOM 721 N N . GLU A 1 93 ? -2.947 -7.736 16.881 1.00 95.88 93 GLU A N 1
ATOM 722 C CA . GLU A 1 93 ? -2.676 -7.123 18.178 1.00 95.88 93 GLU A CA 1
ATOM 723 C C . GLU A 1 93 ? -2.485 -8.206 19.237 1.00 95.88 93 GLU A C 1
ATOM 725 O O . GLU A 1 93 ? -3.382 -9.005 19.491 1.00 95.88 93 GLU A O 1
ATOM 730 N N . ASN A 1 94 ? -1.317 -8.205 19.877 1.00 94.75 94 ASN A N 1
ATOM 731 C CA . ASN A 1 94 ? -0.991 -9.083 20.993 1.00 94.75 94 ASN A CA 1
ATOM 732 C C . ASN A 1 94 ? -0.496 -8.224 22.153 1.00 94.75 94 ASN A C 1
ATOM 734 O O . ASN A 1 94 ? 0.480 -7.492 22.002 1.00 94.75 94 ASN A O 1
ATOM 738 N N . ASN A 1 95 ? -1.147 -8.310 23.316 1.00 94.81 95 ASN A N 1
ATOM 739 C CA . ASN A 1 95 ? -0.752 -7.563 24.517 1.00 94.81 95 ASN A CA 1
ATOM 740 C C . ASN A 1 95 ? -0.549 -6.054 24.263 1.00 94.81 95 ASN A C 1
ATOM 742 O O . ASN A 1 95 ? 0.444 -5.480 24.705 1.00 94.81 95 ASN A O 1
ATOM 746 N N . LYS A 1 96 ? -1.481 -5.408 23.543 1.00 93.06 96 LYS A N 1
ATOM 747 C CA . LYS A 1 96 ? -1.424 -3.981 23.151 1.00 93.06 96 LYS A CA 1
ATOM 748 C C . LYS A 1 96 ? -0.288 -3.609 22.187 1.00 93.06 96 LYS A C 1
ATOM 750 O O . LYS A 1 96 ? -0.059 -2.429 21.929 1.00 93.06 96 LYS A O 1
ATOM 755 N N . VAL A 1 97 ? 0.421 -4.595 21.641 1.00 95.56 97 VAL A N 1
ATOM 756 C CA . VAL A 1 97 ? 1.430 -4.404 20.597 1.00 95.56 97 VAL A CA 1
ATOM 757 C C . VAL A 1 97 ? 0.850 -4.878 19.274 1.00 95.56 97 VAL A C 1
ATOM 759 O O . VAL A 1 97 ? 0.465 -6.037 19.125 1.00 95.56 97 VAL A O 1
ATOM 762 N N . VAL A 1 98 ? 0.806 -3.975 18.299 1.00 96.44 98 VAL A N 1
ATOM 763 C CA . VAL A 1 98 ? 0.316 -4.274 16.952 1.00 96.44 98 VAL A CA 1
ATOM 764 C C . VAL A 1 98 ? 1.495 -4.612 16.048 1.00 96.44 98 VAL A C 1
ATOM 766 O O . VAL A 1 98 ? 2.400 -3.793 15.887 1.00 96.44 98 VAL A O 1
ATOM 769 N N . ASN A 1 99 ? 1.448 -5.791 15.434 1.00 97.00 99 ASN A N 1
ATOM 770 C CA . ASN A 1 99 ? 2.464 -6.319 14.527 1.00 97.00 99 ASN A CA 1
ATOM 771 C C . ASN A 1 99 ? 1.865 -6.595 13.143 1.00 97.00 99 ASN A C 1
ATOM 773 O O . ASN A 1 99 ? 0.652 -6.767 13.008 1.00 97.00 99 ASN A O 1
ATOM 777 N N . THR A 1 100 ? 2.719 -6.661 12.120 1.00 96.88 100 THR A N 1
ATOM 778 C CA . THR A 1 100 ? 2.319 -7.140 10.793 1.00 96.88 100 THR A CA 1
ATOM 779 C C . THR A 1 100 ? 2.159 -8.657 10.787 1.00 96.88 100 THR A C 1
ATOM 781 O O . THR A 1 100 ? 2.922 -9.386 11.421 1.00 96.88 100 THR A O 1
ATOM 784 N N . LYS A 1 101 ? 1.170 -9.130 10.033 1.00 96.69 101 LYS A N 1
ATOM 785 C CA . LYS A 1 101 ? 0.999 -10.527 9.640 1.00 96.69 101 LYS A CA 1
ATOM 786 C C . LYS A 1 101 ? 1.048 -10.584 8.115 1.00 96.69 101 LYS A C 1
ATOM 788 O O . LYS A 1 101 ? 0.265 -9.896 7.462 1.00 96.69 101 LYS A O 1
ATOM 793 N N . LEU A 1 102 ? 2.007 -11.340 7.586 1.00 93.50 102 LEU A N 1
ATOM 794 C CA . LEU A 1 102 ? 2.237 -11.531 6.150 1.00 93.50 102 LEU A CA 1
ATOM 795 C C . LEU A 1 102 ? 1.537 -12.790 5.634 1.00 93.50 102 LEU A C 1
ATOM 797 O O . LEU A 1 102 ? 1.377 -13.730 6.448 1.00 93.50 102 LEU A O 1
#